Protein AF-A0A0C9V8F8-F1 (afdb_monomer_lite)

Secondary structure (DSSP, 8-state):
-HHHIIIII-SEE-TTHHHH-SS-THHHHHHHHHHT--HHHHHHHHTT-SEE-STTGGG-HHHHHHH-TTSPP--HHHHHHHHHHHHHS-TTT-----GGGHHHHHHHHHT-PPPSSPPP----HHHHHHHT-----

Organism: Sphaerobolus stellatus (strain SS14) (NCBI:txid990650)

pLDDT: mean 77.52, std 13.69, range [32.5, 93.25]

Sequence (137 aa):
MEVLEMLGYGPCYHTIKWVQSQPSDFHKWIEQYEKGGDPELIDVILQGYSSVLDQPAANFPEILYRAYPDAKFALEVLVKHNKRMEELIPTSKLLVYEVEDGWELLTKFLGVPMPDVSFPRSNDTKTFREAINLKEY

Radius of gyration: 19.4 Å; chains: 1; bounding box: 48×30×57 Å

Foldseek 3Di:
DVVCVVVVQDDEAEPVQQVVDVVHCVVLLVVCLLVVHDLVSVCVVCPPGSYYDDPDVVVCVVSCCVNCVPDDDDDVVVVVVVVVCPVPDPPLGDDDDDLVVFQPSVCVSVVHDGDPDGGDPCPPSVNVVVVVPDDDD

InterPro domains:
  IPR027417 P-loop containing nucleoside triphosphate hydrolase [G3DSA:3.40.50.300] (1-75)
  IPR027417 P-loop containing nucleoside triphosphate hydrolase [G3DSA:3.40.50.300] (76-136)
  IPR040632 Sulfotransferase, S. mansonii-type [PF17784] (75-128)

Structure (mmCIF, N/CA/C/O backbone):
data_AF-A0A0C9V8F8-F1
#
_entry.id   AF-A0A0C9V8F8-F1
#
loop_
_atom_site.group_PDB
_atom_site.id
_atom_site.type_symbol
_atom_site.label_atom_id
_atom_site.label_alt_id
_atom_site.label_comp_id
_atom_site.label_asym_id
_atom_site.label_entity_id
_atom_site.label_seq_id
_atom_site.pdbx_PDB_ins_code
_atom_site.Cartn_x
_atom_site.Cartn_y
_atom_site.Cartn_z
_atom_site.occupancy
_atom_site.B_iso_or_equiv
_atom_site.auth_seq_id
_atom_site.auth_comp_id
_atom_site.auth_asym_id
_atom_site.auth_atom_id
_atom_site.pdbx_PDB_model_num
ATOM 1 N N . MET A 1 1 ? -6.026 -5.600 -14.620 1.00 68.06 1 MET A N 1
ATOM 2 C CA . MET A 1 1 ? -5.086 -6.261 -15.545 1.00 68.06 1 MET A CA 1
ATOM 3 C C . 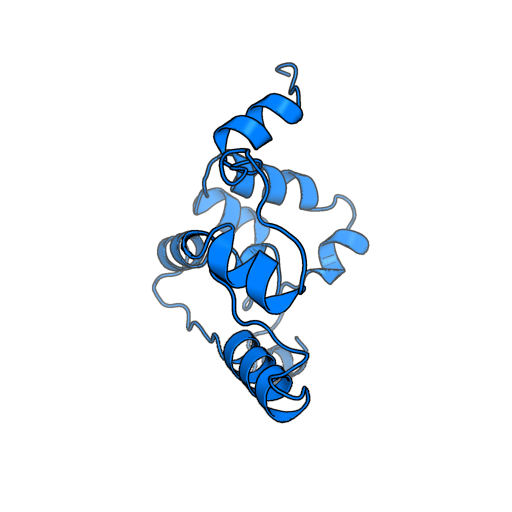MET A 1 1 ? -5.675 -6.271 -16.951 1.00 68.06 1 MET A C 1
ATOM 5 O O . MET A 1 1 ? -5.252 -5.451 -17.749 1.00 68.06 1 MET A O 1
ATOM 9 N N . GLU A 1 2 ? -6.736 -7.044 -17.209 1.00 69.06 2 GLU A N 1
ATOM 10 C CA . GLU A 1 2 ? -7.361 -7.206 -18.542 1.00 69.06 2 GLU A CA 1
ATOM 11 C C . GLU A 1 2 ? -7.670 -5.894 -19.282 1.00 69.06 2 GLU A C 1
ATOM 13 O O . GLU A 1 2 ? -7.319 -5.745 -20.446 1.00 69.06 2 GLU A O 1
ATOM 18 N N . VAL A 1 3 ? -8.255 -4.900 -18.606 1.00 67.44 3 VAL A N 1
ATOM 19 C CA . VAL A 1 3 ? -8.578 -3.602 -19.231 1.00 67.44 3 VAL A CA 1
ATOM 20 C C . VAL A 1 3 ? -7.327 -2.866 -19.727 1.00 67.44 3 VAL A C 1
ATOM 22 O O . VAL A 1 3 ? -7.361 -2.274 -20.799 1.00 67.44 3 VAL A O 1
ATOM 25 N N . LEU A 1 4 ? -6.212 -2.912 -18.989 1.00 73.81 4 LEU A N 1
ATOM 26 C CA . LEU A 1 4 ? -4.959 -2.283 -19.425 1.00 73.81 4 LEU A CA 1
ATOM 27 C C . LEU A 1 4 ? -4.373 -3.015 -20.632 1.00 73.81 4 LEU A C 1
ATOM 29 O O . LEU A 1 4 ? -3.914 -2.376 -21.574 1.00 73.81 4 LEU A O 1
ATOM 33 N N . GLU A 1 5 ? -4.457 -4.343 -20.643 1.00 78.38 5 GLU A N 1
ATOM 34 C CA . GLU A 1 5 ? -3.996 -5.159 -21.766 1.00 78.38 5 GLU A CA 1
ATOM 35 C C . GLU A 1 5 ? -4.824 -4.900 -23.033 1.00 78.38 5 GLU A C 1
ATOM 37 O O . GLU A 1 5 ? -4.253 -4.681 -24.099 1.00 78.38 5 GLU A O 1
ATOM 42 N N . MET A 1 6 ? -6.153 -4.804 -22.914 1.00 70.69 6 MET A N 1
ATOM 43 C CA . MET A 1 6 ? -7.046 -4.428 -24.021 1.00 70.69 6 MET A CA 1
ATOM 44 C C . MET A 1 6 ? -6.746 -3.035 -24.589 1.00 70.69 6 MET A C 1
ATOM 46 O O . MET A 1 6 ? -6.940 -2.799 -25.779 1.00 70.69 6 MET A O 1
ATOM 50 N N . LEU A 1 7 ? -6.280 -2.112 -23.747 1.00 76.94 7 LEU A N 1
ATOM 51 C CA . LEU A 1 7 ? -5.908 -0.750 -24.135 1.00 76.94 7 LEU A CA 1
ATOM 52 C C . LEU A 1 7 ? -4.477 -0.645 -24.695 1.00 76.94 7 LEU A C 1
ATOM 54 O O . LEU A 1 7 ? -4.028 0.459 -24.994 1.00 76.94 7 LEU A O 1
ATOM 58 N N . GLY A 1 8 ? -3.761 -1.766 -24.847 1.00 84.44 8 GLY A N 1
ATOM 59 C CA . GLY A 1 8 ? -2.399 -1.798 -25.386 1.00 84.44 8 GLY A CA 1
ATOM 60 C C . GLY A 1 8 ? -1.295 -1.547 -24.355 1.00 84.44 8 GLY A C 1
ATOM 61 O O . GLY A 1 8 ? -0.146 -1.365 -24.738 1.00 84.44 8 GLY A O 1
ATOM 62 N N . TYR A 1 9 ? -1.618 -1.569 -23.059 1.00 82.38 9 TYR A N 1
ATOM 63 C CA . TYR A 1 9 ? -0.661 -1.452 -21.950 1.00 82.38 9 TYR A CA 1
ATOM 64 C C . TYR A 1 9 ? -0.277 -2.816 -21.351 1.00 82.38 9 TYR A C 1
ATOM 66 O O . TYR A 1 9 ? 0.134 -2.905 -20.192 1.00 82.38 9 TYR A O 1
ATOM 74 N N . GLY A 1 10 ? -0.447 -3.892 -22.121 1.00 84.81 10 GLY A N 1
ATOM 75 C CA . GLY A 1 10 ? -0.030 -5.238 -21.741 1.00 84.81 10 GLY A CA 1
ATOM 76 C C . GLY A 1 10 ? 1.423 -5.546 -22.131 1.00 84.81 10 GLY A C 1
ATOM 77 O O . GLY A 1 10 ? 1.929 -4.946 -23.076 1.00 84.81 10 GLY A O 1
ATOM 78 N N . PRO A 1 11 ? 2.076 -6.508 -21.454 1.00 89.25 11 PRO A N 1
ATOM 79 C CA . PRO A 1 11 ? 1.551 -7.284 -20.330 1.00 89.25 11 PRO A CA 1
ATOM 80 C C . PRO A 1 11 ? 1.568 -6.472 -19.025 1.00 89.25 11 PRO A C 1
ATOM 82 O O . PRO A 1 11 ? 2.413 -5.596 -18.832 1.00 89.25 11 PRO A O 1
ATOM 85 N N . CYS A 1 12 ? 0.624 -6.760 -18.126 1.00 85.12 12 CYS A N 1
ATOM 86 C CA . CYS A 1 12 ? 0.475 -6.052 -16.851 1.00 85.12 12 CYS A CA 1
ATOM 87 C C . CYS A 1 12 ? 0.974 -6.912 -15.677 1.00 85.12 12 CYS A C 1
ATOM 89 O O . CYS A 1 12 ? 0.524 -8.042 -15.482 1.00 85.12 12 CYS A O 1
ATOM 91 N N . TYR A 1 13 ? 1.885 -6.371 -14.866 1.00 86.44 13 TYR A N 1
ATOM 92 C CA . TYR A 1 13 ? 2.367 -7.023 -13.647 1.00 86.44 13 TYR A CA 1
ATOM 93 C C . TYR A 1 13 ? 1.276 -6.974 -12.565 1.00 86.44 13 TYR A C 1
ATOM 95 O O . TYR A 1 13 ? 0.614 -5.948 -12.394 1.00 86.44 13 TYR A O 1
ATOM 103 N N . HIS A 1 14 ? 1.069 -8.079 -11.840 1.00 84.62 14 HIS A N 1
ATOM 104 C CA . HIS A 1 14 ? 0.050 -8.197 -10.790 1.00 84.62 14 HIS A CA 1
ATOM 105 C C . HIS A 1 14 ? 0.476 -9.198 -9.705 1.00 84.62 14 HIS A C 1
ATOM 107 O O . HIS A 1 14 ? 1.117 -10.205 -10.017 1.00 84.62 14 HIS A O 1
ATOM 113 N N . THR A 1 15 ? 0.043 -8.988 -8.457 1.00 74.94 15 THR A N 1
ATOM 114 C CA . THR A 1 15 ? 0.347 -9.808 -7.258 1.00 74.94 15 THR A CA 1
ATOM 115 C C . THR A 1 15 ? 0.181 -11.305 -7.469 1.00 74.94 15 THR A C 1
ATOM 117 O O . THR A 1 15 ? 0.932 -12.108 -6.929 1.00 74.94 15 THR A O 1
ATOM 120 N N . ILE A 1 16 ? -0.791 -11.706 -8.291 1.00 68.00 16 ILE A N 1
ATOM 121 C CA . ILE A 1 16 ? -1.073 -13.118 -8.580 1.00 68.00 16 ILE A CA 1
ATOM 122 C C . ILE A 1 16 ? 0.143 -13.856 -9.168 1.00 68.00 16 ILE A C 1
ATOM 124 O O . ILE A 1 16 ? 0.264 -15.070 -9.007 1.00 68.00 16 ILE A O 1
ATOM 128 N N . LYS A 1 17 ? 1.090 -13.126 -9.775 1.00 67.81 17 LYS A N 1
ATOM 129 C CA . LYS A 1 17 ? 2.361 -13.679 -10.248 1.00 67.81 17 LYS A CA 1
ATOM 130 C C . LYS A 1 17 ? 3.219 -14.226 -9.112 1.00 67.81 17 LYS A C 1
ATOM 132 O O . LYS A 1 17 ? 3.812 -15.275 -9.308 1.00 67.81 17 LYS A O 1
ATOM 137 N N . TRP A 1 18 ? 3.195 -13.638 -7.913 1.00 66.88 18 TRP A N 1
ATOM 138 C CA . TRP A 1 18 ? 3.936 -14.158 -6.754 1.00 66.88 18 TRP A CA 1
ATOM 139 C C . TRP A 1 18 ? 3.617 -15.622 -6.438 1.00 66.88 18 TRP A C 1
ATOM 141 O O . TRP A 1 18 ? 4.496 -16.357 -5.991 1.00 66.88 18 TRP A O 1
ATOM 151 N N . VAL A 1 19 ? 2.365 -16.025 -6.675 1.00 60.66 19 VAL A N 1
ATOM 152 C CA . VAL A 1 19 ? 1.848 -17.372 -6.396 1.00 60.66 19 VAL A CA 1
ATOM 153 C C . VAL A 1 19 ? 2.015 -18.305 -7.603 1.00 60.66 19 VAL A C 1
ATOM 155 O O . VAL A 1 19 ? 2.011 -19.523 -7.447 1.00 60.66 19 VAL A O 1
ATOM 158 N N . GLN A 1 20 ? 2.155 -17.752 -8.812 1.00 63.50 20 GLN A N 1
ATOM 159 C CA . GLN A 1 20 ? 2.085 -18.503 -10.070 1.00 63.50 20 GLN A CA 1
ATOM 160 C C . GLN A 1 20 ? 3.419 -18.617 -10.825 1.00 63.50 20 GLN A C 1
ATOM 162 O O . GLN A 1 20 ? 3.519 -19.475 -11.702 1.00 63.50 20 GLN A O 1
ATOM 167 N N . SER A 1 21 ? 4.435 -17.796 -10.530 1.00 61.84 21 SER A N 1
ATOM 168 C CA . SER A 1 21 ? 5.757 -17.879 -11.168 1.00 61.84 21 SER A CA 1
ATOM 169 C C . SER A 1 21 ? 6.790 -18.608 -10.300 1.00 61.84 21 SER A C 1
ATOM 171 O O . SER A 1 21 ? 6.853 -18.449 -9.082 1.00 61.84 21 SER A O 1
ATOM 173 N N . GLN A 1 22 ? 7.613 -19.4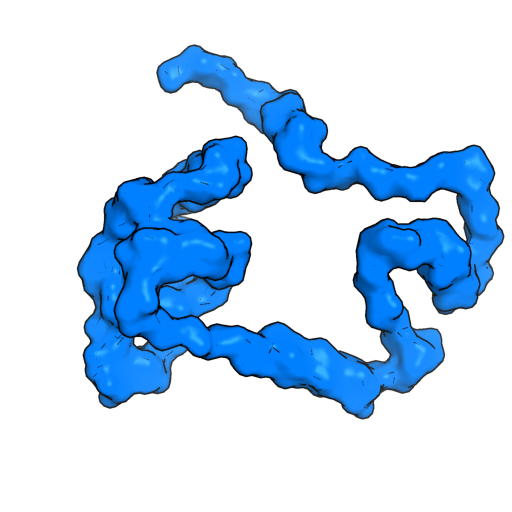32 -10.956 1.00 57.94 22 GLN A N 1
ATOM 174 C CA . GLN A 1 22 ? 8.767 -20.122 -10.377 1.00 57.94 22 GLN A CA 1
ATOM 175 C C . GLN A 1 22 ? 9.997 -19.822 -11.256 1.00 57.94 22 GLN A C 1
ATOM 177 O O . GLN A 1 22 ? 9.973 -20.186 -12.435 1.00 57.94 22 GLN A O 1
ATOM 182 N N . PRO A 1 23 ? 11.055 -19.180 -10.725 1.00 65.50 23 PRO A N 1
ATOM 183 C CA . PRO A 1 23 ? 11.182 -18.682 -9.352 1.00 65.50 23 PRO A CA 1
ATOM 184 C C . PRO A 1 23 ? 10.293 -17.453 -9.093 1.00 65.50 23 PRO A C 1
ATOM 186 O O . PRO A 1 23 ? 10.088 -16.624 -9.976 1.00 65.50 23 PRO A O 1
ATOM 189 N N . SER A 1 24 ? 9.759 -17.349 -7.875 1.00 70.88 24 SER A N 1
ATOM 190 C CA . SER A 1 24 ? 8.930 -16.213 -7.459 1.00 70.88 24 SER A CA 1
ATOM 191 C C . SER A 1 24 ? 9.791 -14.969 -7.226 1.00 70.88 24 SER A C 1
ATOM 193 O O . SER A 1 24 ? 10.822 -15.042 -6.552 1.00 70.88 24 SER A O 1
ATOM 195 N N . ASP A 1 25 ? 9.337 -13.809 -7.705 1.00 75.94 25 ASP A N 1
ATOM 196 C CA . ASP A 1 25 ? 9.984 -12.514 -7.443 1.00 75.94 25 ASP A CA 1
ATOM 197 C C . ASP A 1 25 ? 9.804 -12.036 -5.991 1.00 75.94 25 ASP A C 1
ATOM 199 O O . ASP A 1 25 ? 10.302 -10.973 -5.624 1.00 75.94 25 ASP A O 1
ATOM 203 N N . PHE A 1 26 ? 9.120 -12.817 -5.147 1.00 76.25 26 PHE A N 1
ATOM 204 C CA . PHE A 1 26 ? 8.874 -12.522 -3.734 1.00 76.25 26 PHE A CA 1
ATOM 205 C C . PHE A 1 26 ? 10.132 -12.065 -2.983 1.00 76.25 26 PHE A C 1
ATOM 207 O O . PHE A 1 26 ? 10.099 -11.044 -2.303 1.00 76.25 26 PHE A O 1
ATOM 214 N N . HIS A 1 27 ? 11.260 -12.759 -3.164 1.00 77.50 27 HIS A N 1
ATOM 215 C CA . HIS A 1 27 ? 12.520 -12.406 -2.500 1.00 77.50 27 HIS A CA 1
ATOM 216 C C . HIS A 1 27 ? 13.056 -11.035 -2.938 1.00 77.50 27 HIS A C 1
ATOM 218 O O . HIS A 1 27 ? 13.528 -10.272 -2.103 1.00 77.50 27 HIS A O 1
ATOM 224 N N . LYS A 1 28 ? 12.923 -10.685 -4.224 1.00 80.50 28 LYS A N 1
ATOM 225 C CA . LYS A 1 28 ? 13.354 -9.376 -4.741 1.00 80.50 28 LYS A CA 1
ATOM 226 C C . LYS A 1 28 ? 12.474 -8.253 -4.198 1.00 80.50 28 LYS A C 1
ATOM 228 O O . LYS A 1 28 ? 12.952 -7.168 -3.903 1.00 80.50 28 LYS A O 1
ATOM 233 N N . TRP A 1 29 ? 11.178 -8.503 -4.035 1.00 82.12 29 TRP A N 1
ATOM 234 C CA . TRP A 1 29 ? 10.288 -7.523 -3.421 1.00 82.12 29 TRP A CA 1
ATOM 235 C C . TRP A 1 29 ? 10.506 -7.372 -1.917 1.00 82.12 29 TRP A C 1
ATOM 237 O O . TRP A 1 29 ? 10.383 -6.259 -1.418 1.00 82.12 29 TRP A O 1
ATOM 247 N N . ILE A 1 30 ? 10.865 -8.440 -1.199 1.00 79.06 30 ILE A N 1
ATOM 248 C CA . ILE A 1 30 ? 11.335 -8.325 0.191 1.00 79.06 30 ILE A CA 1
ATOM 249 C C . ILE A 1 30 ? 12.560 -7.412 0.253 1.00 79.06 30 ILE A C 1
ATOM 251 O O . ILE A 1 30 ? 12.573 -6.473 1.043 1.00 79.06 30 ILE A O 1
ATOM 255 N N . GLU A 1 31 ? 13.536 -7.617 -0.631 1.00 80.50 31 GLU A N 1
ATOM 256 C CA . GLU A 1 31 ? 14.726 -6.767 -0.708 1.00 80.50 31 GLU A CA 1
ATOM 257 C C . GLU A 1 31 ? 14.365 -5.287 -0.939 1.00 80.50 31 GLU A C 1
ATOM 259 O O . GLU A 1 31 ? 14.946 -4.403 -0.307 1.00 80.50 31 GLU A O 1
ATOM 264 N N . GLN A 1 32 ? 13.346 -5.006 -1.760 1.00 80.50 32 GLN A N 1
ATOM 265 C CA . GLN A 1 32 ? 12.825 -3.646 -1.942 1.00 80.50 32 GLN A CA 1
ATOM 266 C C . GLN A 1 32 ? 12.291 -3.036 -0.640 1.00 80.50 32 GLN A C 1
ATOM 268 O O . GLN A 1 32 ? 12.599 -1.882 -0.325 1.00 80.50 32 GLN A O 1
ATOM 273 N N . TYR A 1 33 ? 11.532 -3.802 0.149 1.00 72.62 33 TYR A N 1
ATOM 274 C CA . TYR A 1 33 ? 11.057 -3.358 1.464 1.00 72.62 33 TYR A CA 1
ATOM 275 C C . TYR A 1 33 ? 12.208 -3.118 2.445 1.00 72.62 33 TYR A C 1
ATOM 277 O O . TYR A 1 33 ? 12.199 -2.133 3.183 1.00 72.62 33 TYR A O 1
ATOM 285 N N . GLU A 1 34 ? 13.212 -3.994 2.450 1.00 70.69 34 GLU A N 1
ATOM 286 C CA . GLU A 1 34 ? 14.336 -3.935 3.387 1.00 70.69 34 GLU A CA 1
ATOM 287 C C . GLU A 1 34 ? 15.263 -2.748 3.114 1.00 70.69 34 GLU A C 1
ATOM 289 O O . GLU A 1 34 ? 15.648 -2.021 4.045 1.00 70.69 34 GLU A O 1
ATOM 294 N N . LYS A 1 35 ? 15.591 -2.533 1.835 1.00 76.25 35 LYS A N 1
ATOM 295 C CA . LYS A 1 35 ? 16.545 -1.515 1.378 1.00 76.25 35 LYS A CA 1
ATOM 296 C C . LYS A 1 35 ? 15.924 -0.129 1.194 1.00 76.25 35 LYS A C 1
ATOM 298 O O . LYS A 1 35 ? 16.653 0.825 0.944 1.00 76.25 35 LYS A O 1
ATOM 303 N N . GLY A 1 36 ? 14.610 0.009 1.391 1.00 68.12 36 GLY A N 1
ATOM 304 C CA . GLY A 1 36 ? 13.906 1.284 1.223 1.00 68.12 36 GLY A CA 1
ATOM 305 C C . GLY A 1 36 ? 13.688 1.668 -0.241 1.00 68.12 36 GLY A C 1
ATOM 306 O O . GLY A 1 36 ? 13.487 2.845 -0.534 1.00 68.12 36 GLY A O 1
ATOM 307 N N . GLY A 1 37 ? 13.707 0.679 -1.137 1.00 75.56 37 GLY A N 1
ATOM 308 C CA . GLY A 1 37 ? 13.477 0.862 -2.561 1.00 75.56 37 GLY A CA 1
ATOM 309 C C . GLY A 1 37 ? 14.733 1.167 -3.385 1.00 75.56 37 GLY A C 1
ATOM 310 O O . GLY A 1 37 ? 15.439 2.136 -3.124 1.00 75.56 37 GLY A O 1
ATOM 311 N N . ASP A 1 38 ? 14.951 0.387 -4.438 1.00 85.44 38 ASP A N 1
ATOM 312 C CA . ASP A 1 38 ? 15.979 0.543 -5.464 1.00 85.44 38 ASP A CA 1
ATOM 313 C C . ASP A 1 38 ? 15.314 0.561 -6.860 1.00 85.44 38 ASP A C 1
ATOM 315 O O . ASP A 1 38 ? 14.731 -0.453 -7.271 1.00 85.44 38 ASP A O 1
ATOM 319 N N . PRO A 1 39 ? 15.373 1.693 -7.594 1.00 84.50 39 PRO A N 1
ATOM 320 C CA . PRO A 1 39 ? 14.825 1.814 -8.943 1.00 84.50 39 PRO A CA 1
ATOM 321 C C . PRO A 1 39 ? 15.369 0.786 -9.941 1.00 84.50 39 PRO A C 1
ATOM 323 O O . PRO A 1 39 ? 14.612 0.327 -10.793 1.00 84.50 39 PRO A O 1
ATOM 326 N N . GLU A 1 40 ? 16.643 0.397 -9.835 1.00 87.50 40 GLU A N 1
ATOM 327 C CA . GLU A 1 40 ? 17.259 -0.562 -10.761 1.00 87.50 40 GLU A CA 1
ATOM 328 C C . GLU A 1 40 ? 16.694 -1.964 -10.534 1.00 87.50 40 GLU A C 1
ATOM 330 O O . GLU A 1 40 ? 16.296 -2.654 -11.473 1.00 87.50 40 GLU A O 1
ATOM 335 N N . LEU A 1 41 ? 16.562 -2.368 -9.270 1.00 85.12 41 LEU A N 1
ATOM 336 C CA . LEU A 1 41 ? 15.926 -3.633 -8.923 1.00 85.12 41 LEU A CA 1
ATOM 337 C C . LEU A 1 41 ? 14.422 -3.627 -9.256 1.00 85.12 41 LEU A C 1
ATOM 339 O O . LEU A 1 41 ? 13.885 -4.672 -9.620 1.00 85.12 41 LEU A O 1
ATOM 343 N N . ILE A 1 42 ? 13.732 -2.479 -9.180 1.00 86.12 42 ILE A N 1
ATOM 344 C CA . ILE A 1 42 ? 12.339 -2.363 -9.651 1.00 86.12 42 ILE A CA 1
ATOM 345 C C . ILE A 1 42 ? 12.278 -2.628 -11.154 1.00 86.12 42 ILE A C 1
ATOM 347 O O . ILE A 1 42 ? 11.410 -3.387 -11.587 1.00 86.12 42 ILE A O 1
ATOM 351 N N . ASP A 1 43 ? 13.201 -2.063 -11.933 1.00 88.06 43 ASP A N 1
ATOM 352 C CA . ASP A 1 43 ? 13.243 -2.281 -13.378 1.00 88.06 43 ASP A CA 1
ATOM 353 C C . ASP A 1 43 ? 13.527 -3.741 -13.737 1.00 88.06 43 ASP A C 1
ATOM 355 O O . ASP A 1 43 ? 12.860 -4.312 -14.598 1.00 88.06 43 ASP A O 1
ATOM 359 N N . VAL A 1 44 ? 14.412 -4.404 -12.990 1.00 87.62 44 VAL A N 1
ATOM 360 C CA . VAL A 1 44 ? 14.657 -5.847 -13.137 1.00 87.62 44 VAL A CA 1
ATOM 361 C C . VAL A 1 44 ? 13.400 -6.675 -12.855 1.00 87.62 44 VAL A C 1
ATOM 363 O O . VAL A 1 44 ? 13.144 -7.661 -13.545 1.00 87.62 44 VAL A O 1
ATOM 366 N N . ILE A 1 45 ? 12.612 -6.311 -11.841 1.00 85.81 45 ILE A N 1
ATOM 367 C CA . ILE A 1 45 ? 11.386 -7.042 -11.497 1.00 85.81 45 ILE A CA 1
ATOM 368 C C . ILE A 1 45 ? 10.278 -6.802 -12.533 1.00 85.81 45 ILE A C 1
ATOM 370 O O . ILE A 1 45 ? 9.541 -7.724 -12.886 1.00 85.81 45 ILE A O 1
ATOM 374 N N . LEU A 1 46 ? 10.139 -5.562 -13.003 1.00 88.75 46 LEU A N 1
ATOM 375 C CA . LEU A 1 46 ? 9.084 -5.153 -13.930 1.00 88.75 46 LEU A CA 1
ATOM 376 C C . LEU A 1 46 ? 9.490 -5.296 -15.400 1.00 88.75 46 LEU A C 1
ATOM 378 O O . LEU A 1 46 ? 8.704 -4.962 -16.289 1.00 88.75 46 LEU A O 1
ATOM 382 N N . GLN A 1 47 ? 10.673 -5.848 -15.670 1.00 88.62 47 GLN A N 1
ATOM 383 C CA . GLN A 1 47 ? 11.179 -6.038 -17.016 1.00 88.62 47 GLN A CA 1
ATOM 384 C C . GLN A 1 47 ? 10.168 -6.792 -17.890 1.00 88.62 47 GLN A C 1
ATOM 386 O O . GLN A 1 47 ? 9.708 -7.889 -17.569 1.00 88.62 47 GLN A O 1
ATOM 391 N N . GLY A 1 48 ? 9.836 -6.190 -19.032 1.00 88.19 48 GLY A N 1
ATOM 392 C CA . GLY A 1 48 ? 8.898 -6.758 -19.998 1.00 88.19 48 GLY A CA 1
ATOM 393 C C . GLY A 1 48 ? 7.424 -6.475 -19.707 1.00 88.19 48 GLY A C 1
ATOM 394 O O . GLY A 1 48 ? 6.592 -6.839 -20.533 1.00 88.19 48 GLY A O 1
ATOM 395 N N . TYR A 1 49 ? 7.091 -5.799 -18.604 1.00 89.88 49 TYR A N 1
ATOM 396 C CA . TYR A 1 49 ? 5.741 -5.321 -18.321 1.00 89.88 49 TYR A CA 1
ATOM 397 C C . TYR A 1 49 ? 5.573 -3.861 -18.741 1.00 89.88 49 TYR A C 1
ATOM 399 O O . TYR A 1 49 ? 6.452 -3.028 -18.550 1.00 89.88 49 TYR A O 1
ATOM 407 N N . SER A 1 50 ? 4.420 -3.541 -19.326 1.00 90.12 50 SER A N 1
ATOM 408 C CA . SER A 1 50 ? 4.072 -2.174 -19.747 1.00 90.12 50 SER A CA 1
ATOM 409 C C . SER A 1 50 ? 3.135 -1.471 -18.765 1.00 90.12 50 SER A C 1
ATOM 411 O O . SER A 1 50 ? 2.845 -0.285 -18.914 1.00 90.12 50 SER A O 1
ATOM 413 N N . SER A 1 51 ? 2.652 -2.193 -17.755 1.00 89.06 51 SER A N 1
ATOM 414 C CA . SER A 1 51 ? 1.867 -1.642 -16.655 1.00 89.06 51 SER A CA 1
ATOM 415 C C . SER A 1 51 ? 1.982 -2.508 -15.402 1.00 89.06 51 SER A C 1
ATOM 417 O O . SER A 1 51 ? 2.391 -3.668 -15.468 1.00 89.06 51 SER A O 1
ATOM 419 N N . VAL A 1 52 ? 1.623 -1.945 -14.248 1.00 88.50 52 VAL A N 1
ATOM 420 C CA . VAL A 1 52 ? 1.657 -2.632 -12.955 1.00 88.50 52 VAL A CA 1
ATOM 421 C C . VAL A 1 52 ? 0.429 -2.286 -12.122 1.00 88.50 52 VAL A C 1
ATOM 423 O O . VAL A 1 52 ? -0.057 -1.155 -12.151 1.00 88.50 52 VAL A O 1
ATOM 426 N N . LEU A 1 53 ? -0.088 -3.271 -11.393 1.00 84.38 53 LEU A N 1
ATOM 427 C CA . LEU A 1 53 ? -1.215 -3.126 -10.482 1.00 84.38 53 LEU A CA 1
ATOM 428 C C . LEU A 1 53 ? -0.958 -3.882 -9.180 1.00 84.38 53 LEU A C 1
ATOM 430 O O . LEU A 1 53 ? -0.292 -4.917 -9.183 1.00 84.38 53 LEU A O 1
ATOM 434 N N . ASP A 1 54 ? -1.611 -3.394 -8.123 1.00 81.31 54 ASP A N 1
ATOM 435 C CA . ASP A 1 54 ? -1.678 -4.024 -6.803 1.00 81.31 54 ASP A CA 1
ATOM 436 C C . ASP A 1 54 ? -0.314 -4.087 -6.072 1.00 81.31 54 ASP A C 1
ATOM 438 O O . ASP A 1 54 ? 0.721 -3.597 -6.544 1.00 81.31 54 ASP A O 1
ATOM 442 N N . GLN A 1 55 ? -0.334 -4.592 -4.843 1.00 79.81 55 GLN A N 1
ATOM 443 C CA . GLN A 1 55 ? 0.862 -4.839 -4.050 1.00 79.81 55 GLN A CA 1
ATOM 444 C C . GLN A 1 55 ? 1.713 -5.935 -4.705 1.00 79.81 55 GLN A C 1
ATOM 446 O O . GLN A 1 55 ? 1.197 -6.803 -5.393 1.00 79.81 55 GLN A O 1
ATOM 451 N N . PRO A 1 56 ? 3.035 -5.947 -4.530 1.00 78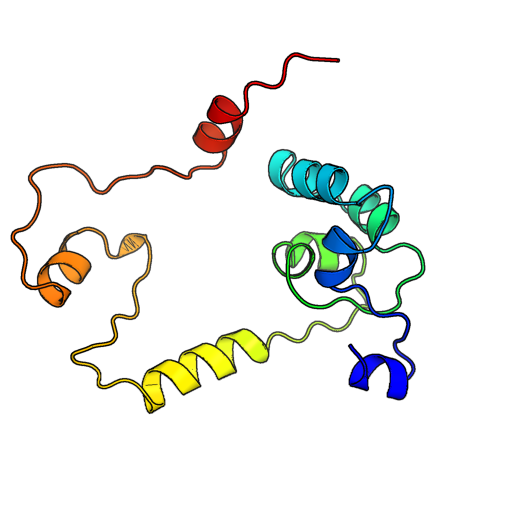.69 56 PRO A N 1
ATOM 452 C CA . PRO A 1 56 ? 3.872 -5.046 -3.732 1.00 78.69 56 PRO A CA 1
ATOM 453 C C . PRO A 1 56 ? 4.174 -3.707 -4.419 1.00 78.69 56 PRO A C 1
ATOM 455 O O . PRO A 1 56 ? 4.473 -2.735 -3.737 1.00 78.69 56 PRO A O 1
ATOM 458 N N . ALA A 1 57 ? 4.092 -3.628 -5.749 1.00 82.62 57 ALA A N 1
ATOM 459 C CA . ALA A 1 57 ? 4.597 -2.491 -6.513 1.00 82.62 57 ALA A CA 1
ATOM 460 C C . ALA A 1 57 ? 3.891 -1.179 -6.148 1.00 82.62 57 ALA A C 1
ATOM 462 O O . ALA A 1 57 ? 4.549 -0.156 -5.966 1.00 82.62 57 ALA A O 1
ATOM 463 N N . ALA A 1 58 ? 2.569 -1.220 -5.949 1.00 82.44 58 ALA A N 1
ATOM 464 C CA . ALA A 1 58 ? 1.782 -0.055 -5.543 1.00 82.44 58 ALA A CA 1
ATOM 465 C C . ALA A 1 58 ? 2.212 0.555 -4.190 1.00 82.44 58 ALA A C 1
ATOM 467 O O . ALA A 1 58 ? 1.869 1.702 -3.913 1.00 82.44 58 ALA A O 1
ATOM 468 N N . ASN A 1 59 ? 2.983 -0.172 -3.372 1.00 81.56 59 ASN A N 1
ATOM 469 C CA . ASN A 1 59 ? 3.502 0.320 -2.095 1.00 81.56 59 ASN A CA 1
ATOM 470 C C . ASN A 1 59 ? 4.778 1.176 -2.243 1.00 81.56 59 ASN A C 1
ATOM 472 O O . ASN A 1 59 ? 5.199 1.790 -1.268 1.00 81.56 59 ASN A O 1
ATOM 476 N N . PHE A 1 60 ? 5.374 1.261 -3.442 1.00 83.25 60 PHE A N 1
ATOM 477 C CA . PHE A 1 60 ? 6.600 2.029 -3.712 1.00 83.25 60 PHE A CA 1
ATOM 478 C C . PHE A 1 60 ? 6.395 3.142 -4.763 1.00 83.25 60 PHE A C 1
ATOM 480 O O . PHE A 1 60 ? 7.126 3.186 -5.757 1.00 83.25 60 PHE A O 1
ATOM 487 N N . PRO A 1 61 ? 5.429 4.067 -4.589 1.00 83.00 61 PRO A N 1
ATOM 488 C CA . PRO A 1 61 ? 5.111 5.072 -5.608 1.00 83.00 61 PRO A CA 1
ATOM 489 C C . PRO A 1 61 ? 6.295 5.994 -5.930 1.00 83.00 61 PRO A C 1
ATOM 491 O O . PRO A 1 61 ? 6.525 6.312 -7.093 1.00 83.00 61 PRO A O 1
ATOM 494 N N . GLU A 1 62 ? 7.092 6.378 -4.929 1.00 81.06 62 GLU A N 1
ATOM 495 C CA . GLU A 1 62 ? 8.272 7.228 -5.132 1.00 81.06 62 GLU A CA 1
ATOM 496 C C . GLU A 1 62 ? 9.360 6.535 -5.958 1.00 81.06 62 GLU A C 1
ATOM 498 O O . GLU A 1 62 ? 10.001 7.162 -6.800 1.00 81.06 62 GLU A O 1
ATOM 503 N N . ILE A 1 63 ? 9.566 5.237 -5.732 1.00 87.19 63 ILE A N 1
ATOM 504 C CA . ILE A 1 63 ? 10.593 4.455 -6.426 1.00 87.19 63 ILE A CA 1
ATOM 505 C C . ILE A 1 63 ? 10.143 4.163 -7.853 1.00 87.19 63 ILE A C 1
ATOM 507 O O . ILE A 1 63 ? 10.932 4.325 -8.779 1.00 87.19 63 ILE A O 1
ATOM 511 N N . LEU A 1 64 ? 8.861 3.831 -8.047 1.00 85.81 64 LEU A N 1
ATOM 512 C CA . LEU A 1 64 ? 8.264 3.698 -9.375 1.00 85.81 64 LEU A CA 1
ATOM 513 C C . LEU A 1 64 ? 8.367 5.001 -10.173 1.00 85.81 64 LEU A C 1
ATOM 515 O O . LEU A 1 64 ? 8.677 4.955 -11.357 1.00 85.81 64 LEU A O 1
ATOM 519 N N . TYR A 1 65 ? 8.150 6.157 -9.540 1.00 85.88 65 TYR A N 1
ATOM 520 C CA . TYR A 1 65 ? 8.305 7.452 -10.205 1.00 85.88 65 TYR A CA 1
ATOM 521 C C . TYR A 1 65 ? 9.764 7.741 -10.581 1.00 85.88 65 TYR A C 1
ATOM 523 O O . TYR A 1 65 ? 10.030 8.255 -11.662 1.00 85.88 65 TYR A O 1
ATOM 531 N N . ARG A 1 66 ? 10.727 7.380 -9.722 1.00 86.31 66 ARG A N 1
ATOM 532 C CA . ARG A 1 66 ? 12.159 7.512 -10.042 1.00 86.31 66 ARG A CA 1
ATOM 533 C C . ARG A 1 66 ? 12.593 6.580 -11.176 1.00 86.31 66 ARG A C 1
ATOM 535 O O . ARG A 1 66 ? 13.380 7.006 -12.012 1.00 86.31 66 ARG A O 1
ATOM 542 N N . ALA A 1 67 ? 12.095 5.343 -11.198 1.00 87.94 67 ALA A N 1
ATOM 543 C CA . ALA A 1 67 ? 12.395 4.367 -12.247 1.00 87.94 67 ALA A CA 1
ATOM 544 C C . ALA A 1 67 ? 11.730 4.737 -13.585 1.00 87.94 67 ALA A C 1
ATOM 546 O O . ALA A 1 67 ? 12.345 4.613 -14.641 1.00 87.94 67 ALA A O 1
ATOM 547 N N . TYR A 1 68 ? 10.491 5.239 -13.539 1.00 89.75 68 TYR A N 1
ATOM 548 C CA . TYR A 1 68 ? 9.675 5.542 -14.715 1.00 89.75 68 TYR A CA 1
ATOM 549 C C . TYR A 1 68 ? 9.022 6.932 -14.605 1.00 89.75 68 TYR A C 1
ATOM 551 O O . TYR A 1 68 ? 7.810 7.035 -14.395 1.00 89.75 68 TYR A O 1
ATOM 559 N N . PRO A 1 69 ? 9.793 8.021 -14.770 1.00 87.88 69 PRO A N 1
ATOM 560 C CA . PRO A 1 69 ? 9.287 9.385 -14.584 1.00 87.88 69 PRO A CA 1
ATOM 561 C C . PRO A 1 69 ? 8.193 9.777 -15.588 1.00 87.88 69 PRO A C 1
ATOM 563 O O . PRO A 1 69 ? 7.337 10.601 -15.273 1.00 87.88 69 PRO A O 1
ATOM 566 N N . ASP A 1 70 ? 8.182 9.154 -16.770 1.00 88.56 70 ASP A N 1
ATOM 567 C CA . ASP A 1 70 ? 7.175 9.387 -17.814 1.00 88.56 70 ASP A CA 1
ATOM 568 C C . ASP A 1 70 ? 5.925 8.493 -17.667 1.00 88.56 70 ASP A C 1
ATOM 570 O O . ASP A 1 70 ? 4.968 8.614 -18.442 1.00 88.56 70 ASP A O 1
ATOM 574 N N . ALA A 1 71 ? 5.909 7.572 -16.695 1.00 87.44 71 ALA A N 1
ATOM 575 C CA . ALA A 1 71 ? 4.768 6.693 -16.472 1.00 87.44 71 ALA A CA 1
ATOM 576 C C . ALA A 1 71 ? 3.568 7.459 -15.900 1.00 87.44 71 ALA A C 1
ATOM 578 O O . ALA A 1 71 ? 3.686 8.410 -15.128 1.00 87.44 71 ALA A O 1
ATOM 579 N N . LYS A 1 72 ? 2.366 7.002 -16.258 1.00 85.38 72 LYS A N 1
ATOM 580 C CA . LYS A 1 72 ? 1.119 7.538 -15.706 1.00 85.38 72 LYS A CA 1
ATOM 581 C C . LYS A 1 72 ? 0.758 6.783 -14.432 1.00 85.38 72 LYS A C 1
ATOM 583 O O . LYS A 1 72 ? 0.646 5.561 -14.452 1.00 85.38 72 LYS A O 1
ATOM 588 N N . PHE A 1 73 ? 0.497 7.521 -13.358 1.00 81.00 73 PHE A N 1
ATOM 589 C CA . PHE A 1 73 ? 0.075 6.970 -12.071 1.00 81.00 73 PHE A CA 1
ATOM 590 C C . PHE A 1 73 ? -1.427 7.184 -11.866 1.00 81.00 73 PHE A C 1
ATOM 592 O O . PHE A 1 73 ? -1.937 8.287 -12.056 1.00 81.00 73 PHE A O 1
ATOM 599 N N . ALA A 1 74 ? -2.140 6.129 -11.468 1.00 75.81 74 ALA A N 1
ATOM 600 C CA . ALA A 1 74 ? -3.568 6.172 -11.161 1.00 75.81 74 ALA A CA 1
ATOM 601 C C . ALA A 1 74 ? -3.829 5.536 -9.785 1.00 75.81 74 ALA A C 1
ATOM 603 O O . ALA A 1 74 ? -3.517 4.370 -9.569 1.00 75.81 74 ALA A O 1
ATOM 604 N N . LEU A 1 75 ? -4.417 6.302 -8.859 1.00 68.31 75 LEU A N 1
ATOM 605 C CA . LEU A 1 75 ? -4.599 5.942 -7.437 1.00 68.31 75 LEU A CA 1
ATOM 606 C C . LEU A 1 75 ? -6.075 5.746 -7.038 1.00 68.31 75 LEU A C 1
ATOM 608 O O . LEU A 1 75 ? -6.451 5.830 -5.872 1.00 68.31 75 LEU A O 1
ATOM 612 N N . GLU A 1 76 ? -6.950 5.491 -8.009 1.00 58.47 76 GLU A N 1
ATOM 613 C CA . GLU A 1 76 ? -8.401 5.610 -7.818 1.00 58.47 76 GLU A CA 1
ATOM 614 C C . GLU A 1 76 ? -9.011 4.537 -6.890 1.00 58.47 76 GLU A C 1
ATOM 616 O O . GLU A 1 76 ? -10.082 4.744 -6.319 1.00 58.47 76 GLU A O 1
ATOM 621 N N . VAL A 1 77 ? -8.343 3.390 -6.721 1.00 65.38 77 VAL A N 1
ATOM 622 C CA . VAL A 1 77 ? -8.905 2.211 -6.038 1.00 65.38 77 VAL A CA 1
ATOM 623 C C . VAL A 1 77 ? -9.016 2.408 -4.525 1.00 65.38 77 VAL A C 1
ATOM 625 O O . VAL A 1 77 ? -10.057 2.077 -3.963 1.00 65.38 77 VAL A O 1
ATOM 628 N N . LEU A 1 78 ? -8.006 2.991 -3.870 1.00 64.50 78 LEU A N 1
ATOM 629 C CA . LEU A 1 78 ? -8.031 3.220 -2.418 1.00 64.50 78 LEU A CA 1
ATOM 630 C C . LEU A 1 78 ? -9.077 4.276 -2.038 1.00 64.50 78 LEU A C 1
ATOM 632 O O . LEU A 1 78 ? -9.881 4.054 -1.139 1.00 64.50 78 LEU A O 1
ATOM 636 N N . VAL A 1 79 ? -9.135 5.385 -2.782 1.00 71.19 79 VAL A N 1
ATOM 637 C CA . VAL A 1 79 ? -10.117 6.457 -2.544 1.00 71.19 79 VAL A CA 1
ATOM 638 C C . VAL A 1 79 ? -11.545 5.943 -2.740 1.00 71.19 79 VAL A C 1
ATOM 640 O O . VAL A 1 79 ? -12.414 6.189 -1.905 1.00 71.19 79 VAL A O 1
ATOM 643 N N . LYS A 1 80 ? -11.798 5.177 -3.812 1.00 73.19 80 LYS A N 1
ATOM 644 C CA . LYS A 1 80 ? -13.110 4.550 -4.045 1.00 73.19 80 LYS A CA 1
ATOM 645 C C . LYS A 1 80 ? -13.453 3.509 -2.982 1.00 73.19 80 LYS A C 1
ATOM 647 O O . LYS A 1 80 ? -14.615 3.413 -2.596 1.00 73.19 80 LYS A O 1
ATOM 652 N N . HIS A 1 81 ? -12.474 2.732 -2.521 1.00 74.19 81 HIS A N 1
ATOM 653 C CA . HIS A 1 81 ? -12.671 1.739 -1.470 1.00 74.19 81 HIS A CA 1
ATOM 654 C C . HIS A 1 81 ? -13.037 2.399 -0.136 1.00 74.19 81 HIS A C 1
ATOM 656 O O . HIS A 1 81 ? -14.068 2.047 0.433 1.00 74.19 81 HIS A O 1
ATOM 662 N N . ASN A 1 82 ? -12.270 3.401 0.307 1.00 80.19 82 ASN A N 1
ATOM 663 C CA . ASN A 1 82 ? -12.534 4.136 1.547 1.00 80.19 82 ASN A CA 1
ATOM 664 C C . ASN A 1 82 ? -13.916 4.795 1.511 1.00 80.19 82 ASN A C 1
ATOM 666 O O . ASN A 1 82 ? -14.732 4.567 2.399 1.00 80.19 82 ASN A O 1
ATOM 670 N N . LYS A 1 83 ? -14.236 5.492 0.412 1.00 85.00 83 LYS A N 1
ATOM 671 C CA . LYS A 1 83 ? -15.555 6.103 0.220 1.00 85.00 83 LYS A CA 1
ATOM 672 C C . LYS A 1 83 ? -16.686 5.075 0.290 1.00 85.00 83 LYS A C 1
ATOM 674 O O . LYS A 1 83 ? -17.698 5.304 0.941 1.00 85.00 83 LYS A O 1
ATOM 679 N N . ARG A 1 84 ? -16.515 3.914 -0.346 1.00 85.38 84 ARG A N 1
ATOM 680 C CA . ARG A 1 84 ? -17.508 2.833 -0.299 1.00 85.38 84 ARG A CA 1
ATOM 681 C C . ARG A 1 84 ? -17.690 2.281 1.118 1.00 85.38 84 ARG A C 1
ATOM 683 O O . ARG A 1 84 ? -18.807 1.925 1.480 1.00 85.38 84 ARG A O 1
ATOM 690 N N . MET A 1 85 ? -16.622 2.186 1.908 1.00 84.44 85 MET A N 1
ATOM 691 C CA . MET A 1 85 ? -16.700 1.759 3.308 1.00 84.44 85 MET A CA 1
ATOM 692 C C . MET A 1 85 ? -17.469 2.777 4.157 1.00 84.44 85 MET A C 1
ATOM 694 O O . MET A 1 85 ? -18.353 2.377 4.911 1.00 84.44 85 MET A O 1
ATOM 698 N N . GLU A 1 86 ? -17.202 4.072 3.971 1.00 89.06 86 GLU A N 1
ATOM 699 C CA . GLU A 1 86 ? -17.925 5.171 4.629 1.00 89.06 86 GLU A CA 1
ATOM 700 C C . GLU A 1 86 ? -19.415 5.223 4.253 1.00 89.06 86 GLU A C 1
ATOM 702 O O . GLU A 1 86 ? -20.256 5.514 5.100 1.00 89.06 86 GLU A O 1
ATOM 707 N N . GLU A 1 87 ? -19.765 4.907 3.003 1.00 92.25 87 GLU A N 1
ATOM 708 C CA . GLU A 1 87 ? -21.159 4.867 2.537 1.00 92.25 87 GLU A CA 1
ATOM 709 C C . GLU A 1 87 ? -21.937 3.649 3.065 1.00 92.25 87 GLU A C 1
ATOM 711 O O . GLU A 1 87 ? -23.139 3.741 3.322 1.00 92.25 87 GLU A O 1
ATOM 716 N N . LEU A 1 88 ? -21.281 2.490 3.193 1.00 90.75 88 LEU A N 1
ATOM 717 C CA . LEU A 1 88 ? -21.941 1.226 3.541 1.00 90.75 88 LEU A CA 1
ATOM 718 C C . LEU A 1 88 ? -22.013 0.962 5.045 1.00 90.75 88 LEU A C 1
ATOM 720 O O . LEU A 1 88 ? -22.939 0.287 5.502 1.00 90.75 88 LEU A O 1
ATOM 724 N N . ILE A 1 89 ? -21.024 1.424 5.810 1.00 88.25 89 ILE A N 1
ATOM 725 C CA . ILE A 1 89 ? -20.893 1.093 7.226 1.00 88.25 89 ILE A CA 1
ATOM 726 C C . ILE A 1 89 ? -21.378 2.283 8.057 1.00 88.25 89 ILE A C 1
ATOM 728 O O . ILE A 1 89 ? -20.836 3.3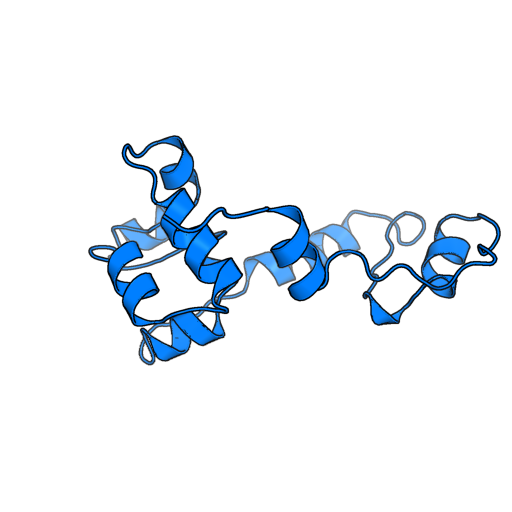77 7.924 1.00 88.25 89 ILE A O 1
ATOM 732 N N . PRO A 1 90 ? -22.367 2.095 8.953 1.00 90.88 90 PRO A N 1
ATOM 733 C CA . PRO A 1 90 ? -22.777 3.150 9.869 1.00 90.88 90 PRO A CA 1
ATOM 734 C C . PRO A 1 90 ? -21.577 3.695 10.644 1.00 90.88 90 PRO A C 1
ATOM 736 O O . PRO A 1 90 ? -20.754 2.917 11.124 1.00 90.88 90 PRO A O 1
ATOM 739 N N . THR A 1 91 ? -21.517 5.009 10.851 1.00 86.94 91 THR A N 1
ATOM 740 C CA . THR A 1 91 ? -20.412 5.674 11.570 1.00 86.94 91 THR A CA 1
ATOM 741 C C . THR A 1 91 ? -20.206 5.152 12.995 1.00 86.94 91 THR A C 1
ATOM 743 O O . THR A 1 91 ? -19.111 5.233 13.533 1.00 86.94 91 THR A O 1
ATOM 746 N N . SER A 1 92 ? -21.221 4.535 13.606 1.00 88.88 92 SER A N 1
ATOM 747 C CA . SER A 1 92 ? -21.096 3.845 14.898 1.00 88.88 92 SER A CA 1
ATOM 748 C C . SER A 1 92 ? -20.288 2.541 14.850 1.00 88.88 92 SER A C 1
ATOM 750 O O . SER A 1 92 ? -19.957 1.995 15.897 1.00 88.88 92 SER A O 1
ATOM 752 N N . LYS A 1 93 ? -19.999 2.016 13.654 1.00 89.69 93 LYS A N 1
ATOM 753 C CA . LYS A 1 93 ? -19.247 0.777 13.402 1.00 89.69 93 LYS A CA 1
ATOM 754 C C . LYS A 1 93 ? -18.016 0.988 12.519 1.00 89.69 93 LYS A C 1
ATOM 756 O O . LYS A 1 93 ? -17.336 0.013 12.209 1.00 89.69 93 LYS A O 1
ATOM 761 N N . LEU A 1 94 ? -17.729 2.226 12.124 1.00 90.00 94 LEU A N 1
ATOM 762 C CA . LEU A 1 94 ? -16.571 2.577 11.314 1.00 90.00 94 LEU A CA 1
ATOM 763 C C . LEU A 1 94 ? -15.739 3.627 12.041 1.00 90.00 94 LEU A C 1
ATOM 765 O O . LEU A 1 94 ? -16.248 4.690 12.386 1.00 90.00 94 LEU A O 1
ATOM 769 N N . LEU A 1 95 ? -14.456 3.330 12.218 1.00 89.06 95 LEU A N 1
ATOM 770 C CA . LEU A 1 95 ? -13.467 4.295 12.660 1.00 89.06 95 LEU A CA 1
ATOM 771 C C . LEU A 1 95 ? -12.458 4.504 11.534 1.00 89.06 95 LEU A C 1
ATOM 773 O O . LEU A 1 95 ? -11.792 3.556 11.122 1.00 89.06 95 LEU A O 1
ATOM 777 N N . VAL A 1 96 ? -12.354 5.741 11.056 1.00 86.19 96 VAL A N 1
ATOM 778 C CA . VAL A 1 96 ? -11.208 6.192 10.262 1.00 86.19 96 VAL A CA 1
ATOM 779 C C . VAL A 1 96 ? -10.146 6.633 11.265 1.00 86.19 96 VAL A C 1
ATOM 781 O O . VAL A 1 96 ? -10.453 7.425 12.155 1.00 86.19 96 VAL A O 1
ATOM 784 N N . TYR A 1 97 ? -8.959 6.040 11.180 1.00 80.50 97 TYR A N 1
ATOM 785 C CA . TYR A 1 97 ? -7.934 6.105 12.218 1.00 80.50 97 TYR A CA 1
ATOM 786 C C . TYR A 1 97 ? -6.548 6.191 11.587 1.00 80.50 97 TYR A C 1
ATOM 788 O O . TYR A 1 97 ? -6.191 5.324 10.788 1.00 80.50 97 TYR A O 1
ATOM 796 N N . GLU A 1 98 ? -5.776 7.193 11.988 1.00 77.00 98 GLU A N 1
ATOM 797 C CA . GLU A 1 98 ? -4.355 7.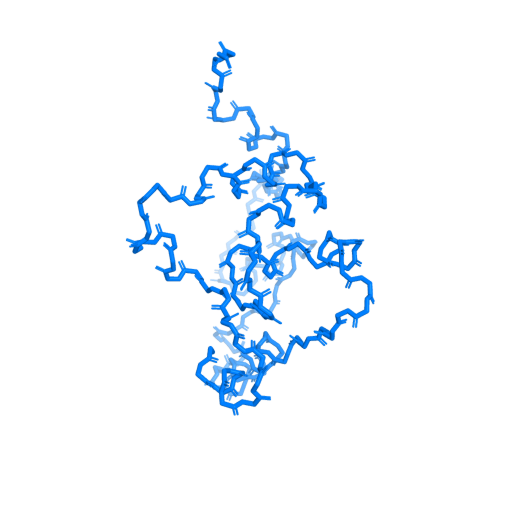329 11.681 1.00 77.00 98 GLU A CA 1
ATOM 798 C C . GLU A 1 98 ? -3.509 6.915 12.893 1.00 77.00 98 GLU A C 1
ATOM 800 O O . GLU A 1 98 ? -3.953 6.950 14.041 1.00 77.00 98 GLU A O 1
ATOM 805 N N . VAL A 1 99 ? -2.256 6.516 12.665 1.00 74.00 99 VAL A N 1
ATOM 806 C CA . VAL A 1 99 ? -1.371 6.046 13.750 1.00 74.00 99 VAL A CA 1
ATOM 807 C C . VAL A 1 99 ? -1.120 7.147 14.793 1.00 74.00 99 VAL A C 1
ATOM 809 O O . VAL A 1 99 ? -0.905 6.852 15.971 1.00 74.00 99 VAL A O 1
ATOM 812 N N . GLU A 1 100 ? -1.170 8.416 14.386 1.00 76.69 100 GLU A N 1
ATOM 813 C CA . GLU A 1 100 ? -1.054 9.581 15.263 1.00 76.69 100 GLU A CA 1
ATOM 814 C C . GLU A 1 100 ? -2.242 9.758 16.222 1.00 76.69 100 GLU A C 1
ATOM 816 O O . GLU A 1 100 ? -2.070 10.394 17.264 1.00 76.69 100 GLU A O 1
ATOM 821 N N . ASP A 1 101 ? -3.409 9.175 15.928 1.00 81.19 101 ASP A N 1
ATOM 822 C CA . ASP A 1 101 ? -4.618 9.325 16.750 1.00 81.19 101 ASP A CA 1
ATOM 823 C C . ASP A 1 101 ? -4.523 8.579 18.098 1.00 81.19 101 ASP A C 1
ATOM 825 O O . ASP A 1 101 ? -5.263 8.868 19.044 1.00 81.19 101 ASP A O 1
ATOM 829 N N . GLY A 1 102 ? -3.597 7.621 18.217 1.00 86.38 102 GLY A N 1
ATOM 830 C CA . GLY A 1 102 ? -3.216 6.989 19.480 1.00 86.38 102 GLY A CA 1
ATOM 831 C C . GLY A 1 102 ? -4.354 6.271 20.224 1.00 86.38 102 GLY A C 1
ATOM 832 O O . GLY A 1 102 ? -5.330 5.799 19.636 1.00 86.38 102 GLY A O 1
ATOM 833 N N . TRP A 1 103 ? -4.218 6.132 21.548 1.00 89.44 103 TRP A N 1
ATOM 834 C CA . TRP A 1 103 ? -5.169 5.370 22.371 1.00 89.44 103 TRP A CA 1
ATOM 835 C C . TRP A 1 103 ? -6.540 6.030 22.522 1.00 89.44 103 TRP A C 1
ATOM 837 O O . TRP A 1 103 ? -7.539 5.325 22.668 1.00 89.44 103 TRP A O 1
ATOM 847 N N . GLU A 1 104 ? -6.602 7.359 22.528 1.00 89.38 104 GLU A N 1
ATOM 848 C CA . GLU A 1 104 ? -7.806 8.101 22.911 1.00 89.38 104 GLU A CA 1
ATOM 849 C C . GLU A 1 104 ? -8.964 7.836 21.943 1.00 89.38 104 GLU A C 1
ATOM 851 O O . GLU A 1 104 ? -10.057 7.445 22.362 1.00 89.38 104 GLU A O 1
ATOM 856 N N . LEU A 1 105 ? -8.711 7.971 20.639 1.00 89.44 105 LEU A N 1
ATOM 857 C CA . LEU A 1 105 ? -9.734 7.769 19.618 1.00 89.44 105 LEU A CA 1
ATOM 858 C C . LEU A 1 105 ? -10.174 6.298 19.535 1.00 89.44 105 LEU A C 1
ATOM 860 O O . LEU A 1 105 ? -11.370 6.004 19.466 1.00 89.44 105 LEU A O 1
ATOM 864 N N . LEU A 1 106 ? -9.213 5.372 19.613 1.00 87.12 106 LEU A N 1
ATOM 865 C CA . LEU A 1 106 ? -9.459 3.935 19.509 1.00 87.12 106 LEU A CA 1
ATOM 866 C C . LEU A 1 106 ? -10.281 3.400 20.691 1.00 87.12 106 LEU A C 1
ATOM 868 O O . LEU A 1 106 ? -11.268 2.692 20.500 1.00 87.12 106 LEU A O 1
ATOM 872 N N . THR A 1 107 ? -9.904 3.751 21.920 1.00 92.44 107 THR A N 1
ATOM 873 C CA . THR A 1 107 ? -10.569 3.254 23.140 1.00 92.44 107 THR A CA 1
ATOM 874 C C . THR A 1 107 ? -11.979 3.819 23.282 1.00 92.44 107 THR A C 1
ATOM 876 O O . THR A 1 107 ? -12.907 3.076 23.609 1.00 92.44 107 THR A O 1
ATOM 879 N N . LYS A 1 108 ? -12.172 5.097 22.922 1.00 91.94 108 LYS A N 1
ATOM 880 C CA . LYS A 1 108 ? -13.488 5.741 22.842 1.00 91.94 108 LYS A CA 1
ATOM 881 C C . LYS A 1 108 ? -14.410 5.045 21.846 1.00 91.94 108 LYS A C 1
ATOM 883 O O . LYS A 1 108 ? -15.574 4.815 22.163 1.00 91.94 108 LYS A O 1
ATOM 888 N N . PHE A 1 109 ? -13.906 4.710 20.660 1.00 91.50 109 PHE A N 1
ATOM 889 C CA . PHE A 1 109 ? -14.685 4.008 19.641 1.00 91.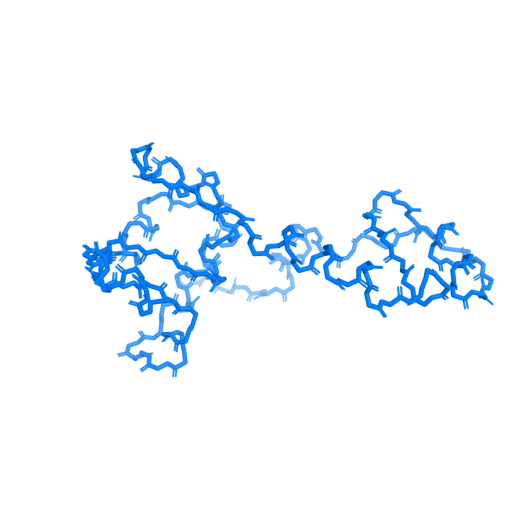50 109 PHE A CA 1
ATOM 890 C C . PHE A 1 109 ? -15.052 2.579 20.069 1.00 91.50 109 PHE A C 1
ATOM 892 O O . PHE A 1 109 ? -16.190 2.153 19.888 1.00 91.50 109 PHE A O 1
ATOM 899 N N . LEU A 1 110 ? -14.111 1.854 20.681 1.00 90.62 110 LEU A N 1
ATOM 900 C CA . LEU A 1 110 ? -14.313 0.473 21.134 1.00 90.62 110 LEU A CA 1
ATOM 901 C C . LEU A 1 110 ? -15.112 0.357 22.445 1.00 90.62 110 LEU A C 1
ATOM 903 O O . LEU A 1 110 ? -15.554 -0.739 22.789 1.00 90.62 110 LEU A O 1
ATOM 907 N N . GLY A 1 111 ? -15.295 1.454 23.185 1.00 91.00 111 GLY A N 1
ATOM 908 C CA . GLY A 1 111 ? -15.994 1.453 24.473 1.00 91.00 111 GLY A CA 1
ATOM 909 C C . GLY A 1 111 ? -15.220 0.741 25.589 1.00 91.00 111 GLY A C 1
ATOM 910 O O . GLY A 1 111 ? -15.829 0.160 26.486 1.00 91.00 111 GLY A O 1
ATOM 911 N N . VAL A 1 112 ? -13.886 0.763 25.527 1.00 93.06 112 VAL A N 1
ATOM 912 C CA . VAL A 1 112 ? -12.987 0.110 26.496 1.00 93.06 112 VAL A CA 1
ATOM 913 C C . VAL A 1 112 ? -12.179 1.153 27.276 1.00 93.06 112 VAL A C 1
ATOM 915 O O . VAL A 1 112 ? -11.969 2.256 26.769 1.00 93.06 112 VAL A O 1
ATOM 918 N N . PRO A 1 113 ? -11.722 0.854 28.507 1.00 93.25 113 PRO A N 1
ATOM 919 C CA . PRO A 1 113 ? -10.879 1.779 29.258 1.00 93.25 113 PRO A CA 1
ATOM 920 C C . PRO A 1 113 ? -9.534 2.010 28.559 1.00 93.25 113 PRO A C 1
ATOM 922 O O . PRO A 1 113 ? -8.981 1.106 27.930 1.00 93.25 113 PRO A O 1
ATOM 925 N N . MET A 1 114 ? -8.998 3.223 28.709 1.00 93.12 114 MET A N 1
ATOM 926 C CA . MET A 1 114 ? -7.685 3.570 28.175 1.00 93.12 114 MET A CA 1
ATOM 927 C C . MET A 1 114 ? -6.581 2.783 28.904 1.00 93.12 114 MET A C 1
ATOM 929 O O . MET A 1 114 ? -6.570 2.778 30.137 1.00 93.12 114 MET A O 1
ATOM 933 N N . PRO A 1 115 ? -5.658 2.126 28.181 1.00 90.44 115 PRO A N 1
ATOM 934 C CA . PRO A 1 115 ? -4.535 1.429 28.800 1.00 90.44 115 PRO A CA 1
ATOM 935 C C . PRO A 1 115 ? -3.550 2.389 29.480 1.00 90.44 115 PRO A C 1
ATOM 937 O O . PRO A 1 115 ? -3.267 3.461 28.951 1.00 90.44 115 PRO A O 1
ATOM 940 N N . ASP A 1 116 ? -2.952 1.963 30.596 1.00 91.38 116 ASP A N 1
ATOM 941 C CA . ASP A 1 116 ? -1.838 2.665 31.262 1.00 91.38 116 ASP A CA 1
ATOM 942 C C . ASP A 1 116 ? -0.479 2.243 30.669 1.00 91.38 116 ASP A C 1
ATOM 944 O O . ASP A 1 116 ? 0.444 1.808 31.356 1.00 91.38 116 ASP A O 1
ATOM 948 N N . VAL A 1 117 ? -0.392 2.268 29.338 1.00 85.88 117 VAL A N 1
ATOM 949 C CA . VAL A 1 117 ? 0.832 2.006 28.571 1.00 85.88 117 VAL A CA 1
ATOM 950 C C . VAL A 1 117 ? 0.919 2.993 27.413 1.00 85.88 117 VAL A C 1
ATOM 952 O O . VAL A 1 117 ? -0.100 3.437 26.882 1.00 85.88 117 VAL A O 1
ATOM 955 N N . SER A 1 118 ? 2.134 3.327 26.979 1.00 83.62 118 SER A N 1
ATOM 956 C CA . SER A 1 118 ? 2.318 4.143 25.777 1.00 83.62 118 SER A CA 1
ATOM 957 C C . SER A 1 118 ? 1.731 3.446 24.545 1.00 83.62 118 SER A C 1
ATOM 959 O O . SER A 1 118 ? 1.680 2.216 24.472 1.00 83.62 118 SER A O 1
ATOM 961 N N . PHE A 1 119 ? 1.258 4.233 23.574 1.00 80.06 119 PHE A N 1
ATOM 962 C CA . PHE A 1 119 ? 0.751 3.675 22.323 1.00 80.06 119 PHE A CA 1
ATOM 963 C C . PHE A 1 119 ? 1.869 2.888 21.621 1.00 80.06 119 PHE A C 1
ATOM 965 O O . PHE A 1 119 ? 2.966 3.433 21.438 1.00 80.06 119 PHE A O 1
ATOM 972 N N . PRO A 1 120 ? 1.642 1.608 21.279 1.00 76.75 120 PRO A N 1
ATOM 973 C CA . PRO A 1 120 ? 2.698 0.752 20.775 1.00 76.75 120 PRO A CA 1
ATOM 974 C C . PRO A 1 120 ? 3.178 1.247 19.412 1.00 76.75 120 PRO A C 1
ATOM 976 O O . PRO A 1 120 ? 2.397 1.472 18.492 1.00 76.75 120 PRO A O 1
ATOM 979 N N . ARG A 1 121 ? 4.498 1.355 19.267 1.00 67.25 121 ARG A N 1
ATOM 980 C CA . ARG A 1 121 ? 5.167 1.471 17.970 1.00 67.25 121 ARG A CA 1
ATOM 981 C C . ARG A 1 121 ? 5.888 0.167 17.687 1.00 67.25 121 ARG A C 1
ATOM 983 O O . ARG A 1 121 ? 7.080 0.044 17.925 1.00 67.25 121 ARG A O 1
ATOM 990 N N . SER A 1 122 ? 5.135 -0.828 17.239 1.00 54.19 122 SER A N 1
ATOM 991 C CA . SER A 1 122 ? 5.655 -2.157 16.915 1.00 54.19 122 SER A CA 1
ATOM 992 C C . SER A 1 122 ? 5.389 -2.472 15.448 1.00 54.19 122 SER A C 1
ATOM 994 O O . SER A 1 122 ? 4.559 -3.315 15.130 1.00 54.19 122 SER A O 1
ATOM 996 N N . ASN A 1 123 ? 6.017 -1.703 14.564 1.00 51.53 123 ASN A N 1
ATOM 997 C CA . ASN A 1 123 ? 6.249 -2.034 13.153 1.00 51.53 123 ASN A CA 1
ATOM 998 C C . ASN A 1 123 ? 7.104 -0.941 12.494 1.00 51.53 123 ASN A C 1
ATOM 1000 O O . ASN A 1 123 ? 6.914 -0.596 11.329 1.00 51.53 123 ASN A O 1
ATOM 1004 N N . ASP A 1 124 ? 8.011 -0.323 13.258 1.00 60.41 124 ASP A N 1
ATOM 1005 C CA . ASP A 1 124 ? 8.972 0.567 12.627 1.00 60.41 124 ASP A CA 1
ATOM 1006 C C . ASP A 1 124 ? 9.949 -0.267 11.789 1.00 60.41 124 ASP A C 1
ATOM 1008 O O . ASP A 1 124 ? 10.212 -1.445 12.064 1.00 60.41 124 ASP A O 1
ATOM 1012 N N . THR A 1 125 ? 10.482 0.352 10.738 1.00 52.12 125 THR A N 1
ATOM 1013 C CA . THR A 1 125 ? 11.381 -0.306 9.788 1.00 52.12 125 THR A CA 1
ATOM 1014 C C . THR A 1 125 ? 12.560 -0.984 10.490 1.00 52.12 125 THR A C 1
ATOM 1016 O O . THR A 1 125 ? 13.049 -2.006 10.021 1.00 52.12 125 THR A O 1
ATOM 1019 N N . LYS A 1 126 ? 13.021 -0.446 11.625 1.00 54.22 126 LYS A N 1
ATOM 1020 C CA . LYS A 1 126 ? 14.161 -0.976 12.372 1.00 54.22 126 LYS A CA 1
ATOM 1021 C C . LYS A 1 126 ? 13.793 -2.262 13.123 1.00 54.22 126 LYS A C 1
ATOM 1023 O O . LYS A 1 126 ? 14.516 -3.244 13.014 1.00 54.22 126 LYS A O 1
ATOM 1028 N N . THR A 1 127 ? 12.655 -2.288 13.806 1.00 55.84 127 THR A N 1
ATOM 1029 C CA . THR A 1 127 ? 12.167 -3.449 14.563 1.00 55.84 127 THR A CA 1
ATOM 1030 C C . THR A 1 127 ? 11.802 -4.611 13.633 1.00 55.84 127 THR A C 1
ATOM 1032 O O . THR A 1 127 ? 12.101 -5.765 13.937 1.00 55.84 127 THR A O 1
ATOM 1035 N N . PHE A 1 128 ? 11.231 -4.319 12.457 1.00 49.25 128 PHE A N 1
ATOM 1036 C CA . PHE A 1 128 ? 11.000 -5.330 11.419 1.00 49.25 128 PHE A CA 1
ATOM 1037 C C . PHE A 1 128 ? 12.319 -5.945 10.912 1.00 49.25 128 PHE A C 1
ATOM 1039 O O . PHE A 1 128 ? 12.416 -7.165 10.799 1.00 49.25 128 PHE A O 1
ATOM 1046 N N . ARG A 1 129 ? 13.359 -5.122 10.689 1.00 50.06 129 ARG A N 1
ATOM 1047 C CA . ARG A 1 129 ? 14.707 -5.580 10.285 1.00 50.06 129 ARG A CA 1
ATOM 1048 C C . ARG A 1 129 ? 15.368 -6.488 11.326 1.00 50.06 129 ARG A C 1
ATOM 1050 O O . ARG A 1 129 ? 16.041 -7.443 10.959 1.00 50.06 129 ARG A O 1
ATOM 1057 N N . GLU A 1 130 ? 15.181 -6.206 12.613 1.00 52.47 130 GLU A N 1
ATOM 1058 C CA . GLU A 1 130 ? 15.753 -7.007 13.705 1.00 52.47 130 GLU A CA 1
ATOM 1059 C C . GLU A 1 130 ? 15.055 -8.375 13.858 1.00 52.47 130 GLU A C 1
ATOM 1061 O O . GLU A 1 130 ? 15.709 -9.377 14.145 1.00 52.47 130 GLU A O 1
ATOM 1066 N N . ALA A 1 131 ? 13.740 -8.445 13.614 1.00 47.78 131 ALA A N 1
ATOM 1067 C CA . ALA A 1 131 ? 12.941 -9.660 13.796 1.00 47.78 131 ALA A CA 1
ATOM 1068 C C . ALA A 1 131 ? 13.209 -10.771 12.758 1.00 47.78 131 ALA A C 1
ATOM 1070 O O . ALA A 1 131 ? 12.924 -11.938 13.029 1.00 47.78 131 ALA A O 1
ATOM 1071 N N . ILE A 1 132 ? 13.759 -10.437 11.586 1.00 51.75 132 ILE A N 1
ATOM 1072 C CA . ILE A 1 132 ? 13.934 -11.378 10.462 1.00 51.75 132 ILE A CA 1
ATOM 1073 C C . ILE A 1 132 ? 15.322 -12.045 10.374 1.00 51.75 132 ILE A C 1
ATOM 1075 O O . ILE A 1 132 ? 15.533 -12.858 9.482 1.00 51.75 132 ILE A O 1
ATOM 1079 N N . ASN A 1 133 ? 16.238 -11.778 11.317 1.00 44.97 133 ASN A N 1
ATOM 1080 C CA . ASN A 1 133 ? 17.494 -12.515 11.577 1.00 44.97 133 ASN A CA 1
ATOM 1081 C C . ASN A 1 133 ? 18.214 -13.102 10.334 1.00 44.97 133 ASN A C 1
ATOM 1083 O O . ASN A 1 133 ? 18.511 -14.301 10.278 1.00 44.97 133 ASN A O 1
ATOM 1087 N N . LEU A 1 134 ? 18.507 -12.263 9.337 1.00 41.28 134 LEU A N 1
ATOM 1088 C CA . LEU A 1 134 ? 19.324 -12.639 8.182 1.00 41.28 134 LEU A CA 1
ATOM 1089 C C . LEU A 1 134 ? 20.762 -12.917 8.650 1.00 41.28 134 LEU A C 1
ATOM 1091 O O . LEU A 1 134 ? 21.524 -11.995 8.937 1.00 41.28 134 LEU A O 1
ATOM 1095 N N . LYS A 1 135 ? 21.151 -14.196 8.736 1.00 32.50 135 LYS A N 1
ATOM 1096 C CA . LYS A 1 135 ? 22.573 -14.552 8.694 1.00 32.50 135 LYS A CA 1
ATOM 1097 C C . LYS A 1 135 ? 23.075 -14.240 7.291 1.00 32.50 135 LYS A C 1
ATOM 1099 O O . LYS A 1 135 ? 22.530 -14.773 6.328 1.00 32.50 135 LYS A O 1
ATOM 1104 N N . GLU A 1 136 ? 24.082 -13.376 7.227 1.00 37.62 136 GLU A N 1
ATOM 1105 C CA . GLU A 1 136 ? 24.826 -13.039 6.017 1.00 37.62 136 GLU A CA 1
ATOM 1106 C C . GLU A 1 136 ? 25.199 -14.311 5.242 1.00 37.62 136 GLU A C 1
ATOM 1108 O O . GLU A 1 136 ? 25.863 -15.202 5.782 1.00 37.62 136 GLU A O 1
ATOM 1113 N N . TYR A 1 137 ? 24.765 -14.374 3.985 1.00 33.22 137 TYR A N 1
ATOM 1114 C CA . TYR A 1 137 ? 25.297 -15.260 2.956 1.00 33.22 137 TYR A CA 1
ATOM 1115 C C . TYR A 1 137 ? 25.519 -14.446 1.688 1.00 33.22 137 TYR A C 1
ATOM 1117 O O . TYR A 1 137 ? 24.609 -13.660 1.340 1.00 33.22 137 TYR A O 1
#